Protein AF-A0A7S2Z4Q9-F1 (afdb_monomer_lite)

Sequence (111 aa):
SLFSDFCRCQNLNGSKEERTQRTATVTMASGFGITGQQGRCYPIWMDFYGCMMDTEQPSKCADLRDDYFECLHHRKEIGRLNRIGKELAKQEEAGVSPLADTTDQGKGTPS

pLDDT: mean 71.53, std 18.89, range [37.0, 92.75]

Organism: NCBI:txid464258

Foldseek 3Di:
DDDDDDDDDDDDDDDPPDPPPDPPDPPPVDQADPVRDGHPLNVLVVVLVVVVVVDPDNVVSVVSVVVSVCVVPVPVVVVVVVVVVVVCVVCVVVVHDPPPPDPPPDDDDDD

Radius of gyration: 26.44 Å; chains: 1; bounding box: 63×57×55 Å

Secondary structure (DSSP, 8-state):
--S--------------------------SSB-TTSPBPTTHHHHHHHHHHHHH-S-TTTTHHHHHHHHHHHH-HHHHHHHHHHHHHHHHHHHTT--TTSS-S-S------

InterPro domains:
  IPR019342 NADH:ubiquinone oxidoreductase, iron-sulphur subunit 5 [PTHR15224] (28-97)

Structure (mmCIF, N/CA/C/O backbone):
data_AF-A0A7S2Z4Q9-F1
#
_entry.id   AF-A0A7S2Z4Q9-F1
#
loop_
_atom_site.group_PDB
_atom_site.id
_atom_site.type_symbol
_atom_site.label_atom_id
_atom_site.label_alt_id
_atom_site.label_comp_id
_atom_site.label_asym_id
_atom_site.label_entity_id
_atom_site.label_seq_id
_atom_site.pdbx_PDB_ins_code
_atom_site.Cartn_x
_atom_site.Cartn_y
_atom_site.Cartn_z
_atom_site.occupancy
_atom_site.B_iso_or_equiv
_atom_site.auth_seq_id
_atom_site.auth_comp_id
_atom_site.auth_asym_id
_atom_site.auth_atom_id
_atom_site.pdbx_PDB_model_num
ATOM 1 N N . SER A 1 1 ? -40.065 37.807 30.968 1.00 45.44 1 SER A N 1
ATOM 2 C CA . SER A 1 1 ? -38.985 36.988 31.540 1.00 45.44 1 SER A CA 1
ATOM 3 C C . SER A 1 1 ? -38.082 36.530 30.405 1.00 45.44 1 SER A C 1
ATOM 5 O O . SER A 1 1 ? -38.508 35.709 29.607 1.00 45.44 1 SER A O 1
ATOM 7 N N . LEU A 1 2 ? -36.912 37.174 30.298 1.00 49.19 2 LEU A N 1
ATOM 8 C CA . LEU A 1 2 ? -35.706 36.778 29.548 1.00 49.19 2 LEU A CA 1
ATOM 9 C C . LEU A 1 2 ? -35.803 36.536 28.025 1.00 49.19 2 LEU A C 1
ATOM 11 O O . LEU A 1 2 ? -35.332 35.522 27.528 1.00 49.19 2 LEU A O 1
ATOM 15 N N . PHE A 1 3 ? -36.318 37.511 27.271 1.00 42.03 3 PHE A N 1
ATOM 16 C CA . PHE A 1 3 ? -36.023 37.646 25.834 1.00 42.03 3 PHE A CA 1
ATOM 17 C C . PHE A 1 3 ? -35.904 39.128 25.466 1.00 42.03 3 PHE A C 1
ATOM 19 O O . PHE A 1 3 ? -36.774 39.701 24.828 1.00 42.03 3 PHE A O 1
ATOM 26 N N . SER A 1 4 ? -34.869 39.771 25.993 1.00 46.38 4 SER A N 1
ATOM 27 C CA . SER A 1 4 ? -34.312 41.053 25.552 1.00 46.38 4 SER A CA 1
ATOM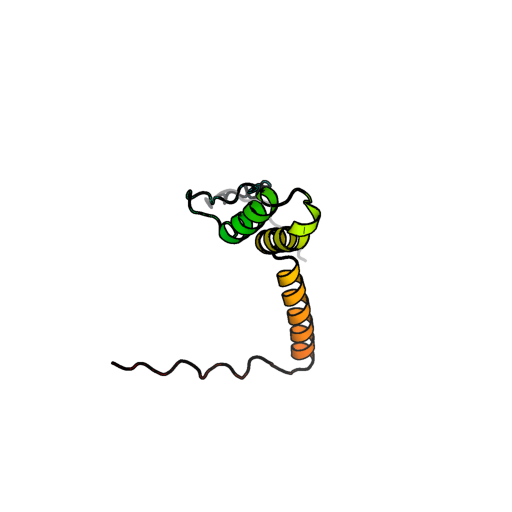 28 C C . SER A 1 4 ? -33.346 41.458 26.647 1.00 46.38 4 SER A C 1
ATOM 30 O O . SER A 1 4 ? -33.790 41.693 27.762 1.00 46.38 4 SER A O 1
ATOM 32 N N . ASP A 1 5 ? -32.048 41.430 26.373 1.00 47.12 5 ASP A N 1
ATOM 33 C CA . ASP A 1 5 ? -31.208 42.600 26.596 1.00 47.12 5 ASP A CA 1
ATOM 34 C C . ASP A 1 5 ? -29.781 42.331 26.127 1.00 47.12 5 ASP A C 1
ATOM 36 O O . ASP A 1 5 ? -29.180 41.287 26.367 1.00 47.12 5 ASP A O 1
ATOM 40 N N . PHE A 1 6 ? -29.258 43.363 25.477 1.00 45.25 6 PHE A N 1
ATOM 41 C CA . PHE A 1 6 ? -27.847 43.612 25.243 1.00 45.25 6 PHE A CA 1
ATOM 42 C C . PHE A 1 6 ? -27.168 42.924 24.060 1.00 45.25 6 PHE A C 1
ATOM 44 O O . PHE A 1 6 ? -26.142 42.252 24.143 1.00 45.25 6 PHE A O 1
ATOM 51 N N . CYS A 1 7 ? -27.662 43.301 22.885 1.00 39.88 7 CYS A N 1
ATOM 52 C CA . CYS A 1 7 ? -26.758 43.619 21.795 1.00 39.88 7 CYS A CA 1
ATOM 53 C C . CYS A 1 7 ? -25.889 44.834 22.192 1.00 39.88 7 CYS A C 1
ATOM 55 O O . CYS A 1 7 ? -26.432 45.885 22.530 1.00 39.88 7 CYS A O 1
ATOM 57 N N . ARG A 1 8 ? -24.564 44.672 22.032 1.00 50.62 8 ARG A N 1
ATOM 58 C CA . ARG A 1 8 ? -23.515 45.697 21.837 1.00 50.62 8 ARG A CA 1
ATOM 59 C C . ARG A 1 8 ? -22.708 46.139 23.071 1.00 50.62 8 ARG A C 1
ATOM 61 O O . ARG A 1 8 ? -23.135 46.982 23.842 1.00 50.62 8 ARG A O 1
ATOM 68 N N . CYS A 1 9 ? -21.436 45.732 23.092 1.00 40.62 9 CYS A N 1
ATOM 69 C CA . CYS A 1 9 ? -20.315 46.669 23.209 1.00 40.62 9 CYS A CA 1
ATOM 70 C C . CYS A 1 9 ? -19.055 46.093 22.547 1.00 40.62 9 CYS A C 1
ATOM 72 O O . CYS A 1 9 ? -18.796 44.895 22.568 1.00 40.62 9 CYS A O 1
ATOM 74 N N . GLN A 1 10 ? -18.345 46.983 21.867 1.00 49.91 10 GLN A N 1
ATOM 75 C CA . GLN A 1 10 ? -17.189 46.737 21.019 1.00 49.91 10 GLN A CA 1
ATOM 76 C C . GLN A 1 10 ? -15.906 46.432 21.808 1.00 49.91 10 GLN A C 1
ATOM 78 O O . GLN A 1 10 ? -15.748 46.888 22.932 1.00 49.91 10 GLN A O 1
ATOM 83 N N . ASN A 1 11 ? -14.972 45.786 21.097 1.00 48.59 11 ASN A N 1
ATOM 84 C CA . ASN A 1 11 ? -13.515 45.966 21.135 1.00 48.59 11 ASN A CA 1
ATOM 85 C C . ASN A 1 11 ? -12.816 45.989 22.499 1.00 48.59 11 ASN A C 1
ATOM 87 O O . ASN A 1 11 ? -12.684 47.059 23.074 1.00 48.59 11 ASN A O 1
ATOM 91 N N . LEU A 1 12 ? -12.160 44.876 22.859 1.00 49.00 12 LEU A N 1
ATOM 92 C CA . LEU A 1 12 ? -10.777 44.887 23.356 1.00 49.00 12 LEU A CA 1
ATOM 93 C C . LEU A 1 12 ? -10.058 43.595 22.917 1.00 49.00 12 LEU A C 1
ATOM 95 O O . LEU A 1 12 ? -10.423 42.501 23.324 1.00 49.00 12 LEU A O 1
ATOM 99 N N . ASN A 1 13 ? -9.070 43.773 22.035 1.00 53.50 13 ASN A N 1
ATOM 100 C CA . ASN A 1 13 ? -7.885 42.941 21.786 1.00 53.50 13 ASN A CA 1
ATOM 101 C C . ASN A 1 13 ? -7.958 41.441 22.141 1.00 53.50 13 ASN A C 1
ATOM 103 O O . ASN A 1 13 ? -7.707 41.045 23.274 1.00 53.50 13 ASN A O 1
ATOM 107 N N . GLY A 1 14 ? -8.155 40.601 21.124 1.00 41.50 14 GLY A N 1
ATOM 108 C CA . GLY A 1 14 ? -7.917 39.159 21.193 1.00 41.50 14 GLY A CA 1
ATOM 109 C C . GLY A 1 14 ? -7.546 38.645 19.808 1.00 41.50 14 GLY A C 1
ATOM 110 O O . GLY A 1 14 ? -8.300 38.841 18.858 1.00 41.50 14 GLY A O 1
ATOM 111 N N . SER A 1 15 ? -6.345 38.084 19.687 1.00 37.00 15 SER A N 1
ATOM 112 C CA . SER A 1 15 ? -5.712 37.575 18.467 1.00 37.00 15 SER A CA 1
ATOM 113 C C . SER A 1 15 ? -6.691 36.895 17.503 1.00 37.00 15 SER A C 1
ATOM 115 O O . SER A 1 15 ? -7.281 35.868 17.834 1.00 37.00 15 SER A O 1
ATOM 117 N N . LYS A 1 16 ? -6.829 37.438 16.286 1.00 38.12 16 LYS A N 1
ATOM 118 C CA . LYS A 1 16 ? -7.458 36.726 15.168 1.00 38.12 16 LYS A CA 1
ATOM 119 C C . LYS A 1 16 ? -6.577 35.534 14.809 1.00 38.12 16 LYS A C 1
ATOM 121 O O . LYS A 1 16 ? -5.601 35.675 14.081 1.00 38.12 16 LYS A O 1
ATOM 126 N N . GLU A 1 17 ? -6.933 34.386 15.361 1.00 43.59 17 GLU A N 1
ATOM 127 C CA . GLU A 1 17 ? -6.431 33.082 14.964 1.00 43.59 17 GLU A CA 1
ATOM 128 C C . GLU A 1 17 ? -6.867 32.823 13.518 1.00 43.59 17 GLU A C 1
ATOM 130 O O . GLU A 1 17 ? -8.052 32.806 13.167 1.00 43.59 17 GLU A O 1
ATOM 135 N N . GLU A 1 18 ? -5.866 32.752 12.654 1.00 44.12 18 GLU A N 1
ATOM 136 C CA . GLU A 1 18 ? -5.965 32.651 11.212 1.00 44.12 18 GLU A CA 1
ATOM 137 C C . GLU A 1 18 ? -6.549 31.289 10.815 1.00 44.12 18 GLU A C 1
ATOM 139 O O . GLU A 1 18 ? -5.848 30.295 10.643 1.00 44.12 18 GLU A O 1
ATOM 144 N N . ARG A 1 19 ? -7.875 31.229 10.652 1.00 51.97 19 ARG A N 1
ATOM 145 C CA . ARG A 1 19 ? -8.559 30.099 10.012 1.00 51.97 19 ARG A CA 1
ATOM 146 C C . ARG A 1 19 ? -8.327 30.155 8.497 1.00 51.97 19 ARG A C 1
ATOM 148 O O . ARG A 1 19 ? -9.250 30.397 7.724 1.00 51.97 19 ARG A O 1
ATOM 155 N N . THR A 1 20 ? -7.098 29.866 8.082 1.00 48.56 20 THR A N 1
ATOM 156 C 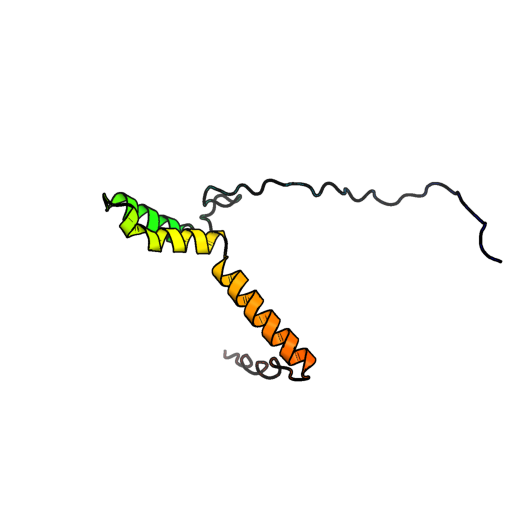CA . THR A 1 20 ? -6.751 29.510 6.701 1.00 48.56 20 THR A CA 1
ATOM 157 C C . THR A 1 20 ? -6.294 28.056 6.681 1.00 48.56 20 THR A C 1
ATOM 159 O O . THR A 1 20 ? -5.144 27.738 6.413 1.00 48.56 20 THR A O 1
ATOM 162 N N . GLN A 1 21 ? -7.212 27.136 6.986 1.00 51.47 21 GLN A N 1
ATOM 163 C CA . GLN A 1 21 ? -6.962 25.699 6.860 1.00 51.47 21 GLN A CA 1
ATOM 164 C C . GLN A 1 21 ? -7.868 25.112 5.780 1.00 51.47 21 GLN A C 1
ATOM 166 O O . GLN A 1 21 ? -8.843 24.407 6.026 1.00 51.47 21 GLN A O 1
ATOM 171 N N . ARG A 1 22 ? -7.537 25.479 4.542 1.00 58.69 22 ARG A N 1
ATOM 172 C CA . ARG A 1 22 ? -7.943 24.786 3.316 1.00 58.69 22 ARG A CA 1
ATOM 173 C C . ARG A 1 22 ? -6.749 24.732 2.365 1.00 58.69 22 ARG A C 1
ATOM 175 O O . ARG A 1 22 ? -6.790 25.275 1.270 1.00 58.69 22 ARG A O 1
ATOM 182 N N . THR A 1 23 ? -5.677 24.066 2.778 1.00 51.53 23 THR A N 1
ATOM 183 C CA . THR A 1 23 ? -4.648 23.568 1.857 1.00 51.53 23 THR A CA 1
ATOM 184 C C . THR A 1 23 ? -5.045 22.168 1.401 1.00 51.53 23 THR A C 1
ATOM 186 O O . THR A 1 23 ? -4.485 21.151 1.799 1.00 51.53 23 THR A O 1
ATOM 189 N N . ALA A 1 24 ? -6.075 22.115 0.561 1.00 58.56 24 ALA A N 1
ATOM 190 C CA . ALA A 1 24 ? -6.369 20.934 -0.232 1.00 58.56 24 ALA A CA 1
ATOM 191 C C . ALA A 1 24 ? -5.414 20.898 -1.432 1.00 58.56 24 ALA A C 1
ATOM 193 O O . ALA A 1 24 ? -5.788 21.352 -2.501 1.00 58.56 24 ALA A O 1
ATOM 194 N N . THR A 1 25 ? -4.202 20.376 -1.233 1.00 57.25 25 THR A N 1
ATOM 195 C CA . THR A 1 25 ? -3.371 19.707 -2.255 1.00 57.25 25 THR A CA 1
ATOM 196 C C . THR A 1 25 ? -2.240 18.961 -1.542 1.00 57.25 25 THR A C 1
ATOM 198 O O . THR A 1 25 ? -1.123 19.463 -1.437 1.00 57.25 25 THR A O 1
ATOM 201 N N . VAL A 1 26 ? -2.498 17.749 -1.044 1.00 59.31 26 VAL A N 1
ATOM 202 C CA . VAL A 1 26 ? -1.402 16.797 -0.793 1.00 59.31 26 VAL A CA 1
ATOM 203 C C . VAL A 1 26 ? -1.242 15.953 -2.053 1.00 59.31 26 VAL A C 1
ATOM 205 O O . VAL A 1 26 ? -1.661 14.802 -2.112 1.00 59.31 26 VAL A O 1
ATOM 208 N N . THR A 1 27 ? -0.667 16.541 -3.099 1.00 59.34 27 THR A N 1
ATOM 209 C CA . THR A 1 27 ? 0.010 15.754 -4.134 1.00 59.34 27 THR A CA 1
ATOM 210 C C . THR A 1 27 ? 1.425 15.499 -3.649 1.00 59.34 27 THR A C 1
ATOM 212 O O . THR A 1 27 ? 2.293 16.348 -3.808 1.00 59.34 27 THR A O 1
ATOM 215 N N . MET A 1 28 ? 1.666 14.324 -3.075 1.00 51.78 28 MET A N 1
ATOM 216 C CA . MET A 1 28 ? 3.014 13.762 -2.989 1.00 51.78 28 MET A CA 1
ATOM 217 C C . MET A 1 28 ? 3.030 12.495 -3.839 1.00 51.78 28 MET A C 1
ATOM 219 O O . MET A 1 28 ? 2.951 11.382 -3.332 1.00 51.78 28 MET A O 1
ATOM 223 N N . ALA A 1 29 ? 3.037 12.694 -5.158 1.00 52.34 29 ALA A N 1
ATOM 224 C CA . ALA A 1 29 ? 3.055 11.620 -6.153 1.00 52.34 29 ALA A CA 1
ATOM 225 C C . ALA A 1 29 ? 4.481 11.148 -6.507 1.00 52.34 29 ALA A C 1
ATOM 227 O O . ALA A 1 29 ? 4.647 10.205 -7.270 1.00 52.34 29 ALA A O 1
ATOM 228 N N . SER A 1 30 ? 5.516 11.780 -5.951 1.00 55.00 30 SER A N 1
ATOM 229 C CA . SER A 1 30 ? 6.920 11.400 -6.124 1.00 55.00 30 SER A CA 1
ATOM 230 C C . SER A 1 30 ? 7.478 10.997 -4.764 1.00 55.00 30 SER A C 1
ATOM 232 O O . SER A 1 30 ? 7.474 11.821 -3.855 1.00 55.00 30 SER A O 1
ATOM 234 N N . GLY A 1 31 ? 7.932 9.753 -4.604 1.00 59.59 31 GLY A N 1
ATOM 235 C CA . GLY A 1 31 ? 8.376 9.127 -3.347 1.00 59.59 31 GLY A CA 1
ATOM 236 C C . GLY A 1 31 ? 9.602 9.734 -2.638 1.00 59.59 31 GLY A C 1
ATOM 237 O O . GLY A 1 31 ? 10.340 8.999 -1.988 1.00 59.59 31 GLY A O 1
ATOM 238 N N . PHE A 1 32 ? 9.813 11.047 -2.724 1.00 60.16 32 PHE A N 1
ATOM 239 C CA . PHE A 1 32 ? 10.787 11.827 -1.964 1.00 60.16 32 PHE A CA 1
ATOM 240 C C . PHE A 1 32 ? 10.037 12.779 -1.028 1.00 60.16 32 PHE A C 1
ATOM 242 O O . PHE A 1 32 ? 9.128 13.498 -1.450 1.00 60.16 32 PHE A O 1
ATOM 249 N N . GLY A 1 33 ? 10.379 12.756 0.261 1.00 62.66 33 GLY A N 1
ATOM 250 C CA . GLY A 1 33 ? 9.796 13.682 1.232 1.00 62.66 33 GLY A CA 1
ATOM 251 C C . GLY A 1 33 ? 10.265 15.120 0.994 1.00 62.66 33 GLY A C 1
ATOM 252 O O . GLY A 1 33 ? 11.282 15.353 0.348 1.00 62.66 33 GLY A O 1
ATOM 253 N N . ILE A 1 34 ? 9.567 16.095 1.585 1.00 63.78 34 ILE A N 1
ATOM 254 C CA . ILE A 1 34 ? 9.929 17.528 1.537 1.00 63.78 34 ILE A CA 1
ATOM 255 C C . ILE A 1 34 ? 11.359 17.826 2.028 1.00 63.78 34 ILE A C 1
ATOM 257 O O . ILE A 1 34 ? 11.923 18.866 1.715 1.00 63.78 34 ILE A O 1
ATOM 261 N N . THR A 1 35 ? 11.950 16.910 2.796 1.00 69.38 35 THR A N 1
ATOM 262 C CA . THR A 1 35 ? 13.316 16.978 3.325 1.00 69.38 35 THR A CA 1
ATOM 263 C C . THR A 1 35 ? 14.369 16.399 2.374 1.00 69.38 35 THR A C 1
ATOM 265 O O . THR A 1 35 ? 15.531 16.301 2.756 1.00 69.38 35 THR A O 1
ATOM 268 N N . GLY A 1 36 ? 13.988 15.966 1.165 1.00 64.50 36 GLY A N 1
ATOM 269 C CA . GLY A 1 36 ? 14.888 15.308 0.208 1.00 64.50 36 GLY A CA 1
ATOM 270 C C . GLY A 1 36 ? 15.276 13.877 0.596 1.00 64.50 36 GLY A C 1
ATOM 271 O O . GLY A 1 36 ? 15.992 13.210 -0.144 1.00 64.50 36 GLY A O 1
ATOM 272 N N . GLN A 1 37 ? 14.782 13.387 1.734 1.00 69.88 37 GLN A N 1
ATOM 273 C CA . GLN A 1 37 ? 15.007 12.020 2.175 1.00 69.88 37 GLN A CA 1
ATOM 274 C C . GLN A 1 37 ? 14.129 11.047 1.388 1.00 69.88 37 GLN A C 1
ATOM 276 O O . GLN A 1 37 ? 12.992 11.371 1.016 1.00 69.88 37 GLN A O 1
ATOM 281 N N . GLN A 1 38 ? 14.661 9.842 1.163 1.00 75.25 38 GLN A N 1
ATOM 282 C CA . GLN A 1 38 ? 13.909 8.739 0.566 1.00 75.25 38 GLN A CA 1
ATOM 283 C C . GLN A 1 38 ? 12.597 8.547 1.335 1.00 75.25 38 GLN A C 1
ATOM 285 O O . GLN A 1 38 ? 12.582 8.475 2.567 1.00 75.25 38 GLN A O 1
ATOM 290 N N . GLY A 1 39 ? 11.478 8.525 0.610 1.00 79.50 39 GLY A N 1
ATOM 291 C CA . GLY A 1 39 ? 10.168 8.303 1.205 1.00 79.50 39 GLY A CA 1
ATOM 292 C C . GLY A 1 39 ? 10.077 6.917 1.842 1.00 79.50 39 GLY A C 1
ATOM 293 O O . GLY A 1 39 ? 10.777 5.988 1.446 1.00 79.50 39 GLY A O 1
ATOM 294 N N . ARG A 1 40 ? 9.161 6.752 2.803 1.00 84.62 40 ARG A N 1
ATOM 295 C CA . ARG A 1 40 ? 8.949 5.480 3.525 1.00 84.62 40 ARG A CA 1
ATOM 296 C C . ARG A 1 40 ? 8.729 4.271 2.600 1.00 84.62 40 ARG A C 1
ATOM 298 O O . ARG A 1 40 ? 9.137 3.173 2.943 1.00 84.62 40 ARG A O 1
ATOM 305 N N . CYS A 1 41 ? 8.130 4.491 1.428 1.00 89.81 41 CYS A N 1
ATOM 306 C CA . CYS A 1 41 ? 7.818 3.451 0.442 1.00 89.81 41 CYS A CA 1
ATOM 307 C C . CYS A 1 41 ? 8.847 3.339 -0.699 1.00 89.81 41 CYS A C 1
ATOM 309 O O . CYS A 1 41 ? 8.593 2.641 -1.677 1.00 89.81 41 CYS A O 1
ATOM 311 N N . TYR A 1 42 ? 9.982 4.043 -0.621 1.00 88.12 42 TYR A N 1
ATOM 312 C CA . TYR A 1 42 ? 11.001 4.042 -1.677 1.00 88.12 42 TYR A CA 1
ATOM 313 C C . TYR A 1 42 ? 11.630 2.658 -1.946 1.00 88.12 42 TYR A C 1
ATOM 315 O O . TYR A 1 42 ? 11.781 2.323 -3.119 1.00 88.12 42 TYR A O 1
ATOM 323 N N . PRO A 1 43 ? 11.931 1.813 -0.936 1.00 89.69 43 PRO A N 1
ATOM 324 C CA . PRO A 1 43 ? 12.445 0.462 -1.185 1.00 89.69 43 PRO A CA 1
ATOM 325 C C . PRO A 1 43 ? 11.457 -0.411 -1.974 1.00 89.69 43 PRO A C 1
ATOM 327 O O . PRO A 1 43 ? 11.825 -1.013 -2.971 1.00 89.69 43 PRO A O 1
ATOM 330 N N . ILE A 1 44 ? 10.174 -0.371 -1.601 1.00 90.56 44 ILE A N 1
ATOM 331 C CA . ILE A 1 44 ? 9.101 -1.129 -2.270 1.00 90.56 44 ILE A CA 1
ATOM 332 C C . ILE A 1 44 ? 8.915 -0.649 -3.717 1.00 90.56 44 ILE A C 1
ATOM 334 O O . ILE A 1 44 ? 8.682 -1.437 -4.631 1.00 90.56 44 ILE A O 1
ATOM 338 N N . TRP A 1 45 ? 9.041 0.663 -3.942 1.00 89.38 45 TRP A N 1
ATOM 339 C CA . TRP A 1 45 ? 9.017 1.225 -5.289 1.00 89.38 45 TRP A CA 1
ATOM 340 C C . TRP A 1 45 ? 10.177 0.718 -6.152 1.00 89.38 45 TRP A C 1
ATOM 342 O O . TRP A 1 45 ? 9.964 0.436 -7.330 1.00 89.38 45 TRP A O 1
ATOM 352 N N . MET A 1 46 ? 11.376 0.572 -5.578 1.00 91.44 46 MET A N 1
ATOM 353 C CA . MET A 1 46 ? 12.528 0.032 -6.301 1.00 91.44 46 MET A CA 1
ATOM 354 C C . MET A 1 46 ? 12.334 -1.423 -6.707 1.00 91.44 46 MET A C 1
ATOM 356 O O . MET A 1 46 ? 12.675 -1.770 -7.835 1.00 91.44 46 MET A O 1
ATOM 360 N N . ASP A 1 47 ? 11.717 -2.238 -5.855 1.00 90.94 47 ASP A N 1
ATOM 361 C CA . ASP A 1 47 ? 11.407 -3.633 -6.184 1.00 90.94 47 ASP A CA 1
ATOM 362 C C . ASP A 1 47 ? 10.393 -3.724 -7.338 1.00 90.94 47 ASP A C 1
ATOM 364 O O . ASP A 1 47 ? 10.592 -4.465 -8.305 1.00 90.94 47 ASP A O 1
ATOM 368 N N . PHE A 1 48 ? 9.331 -2.909 -7.293 1.00 92.12 48 PHE A N 1
ATOM 369 C CA . PHE A 1 48 ? 8.364 -2.804 -8.391 1.00 92.12 48 PHE A CA 1
ATOM 370 C C . PHE A 1 48 ? 9.018 -2.322 -9.693 1.00 92.12 48 PHE A C 1
ATOM 372 O O . PHE A 1 48 ? 8.769 -2.889 -10.761 1.00 92.12 48 PHE A O 1
ATOM 379 N N . TYR A 1 49 ? 9.854 -1.285 -9.612 1.00 89.00 49 TYR A N 1
ATOM 380 C CA . TYR A 1 49 ? 10.543 -0.729 -10.770 1.00 89.00 49 TYR A CA 1
ATOM 381 C C . TYR A 1 49 ? 11.526 -1.738 -11.374 1.00 89.00 49 TYR A C 1
ATOM 383 O O . TYR A 1 49 ? 11.520 -1.919 -12.587 1.00 89.00 49 TYR A O 1
ATOM 391 N N . GLY A 1 50 ? 12.298 -2.450 -10.548 1.00 91.56 50 GLY A N 1
ATOM 392 C CA . GLY A 1 50 ? 13.190 -3.524 -10.992 1.00 91.56 50 GLY A CA 1
ATOM 393 C C . GLY A 1 50 ? 12.437 -4.605 -11.767 1.00 91.56 50 GLY A C 1
ATOM 394 O O . GLY A 1 50 ? 12.778 -4.893 -12.910 1.00 91.56 50 GLY A O 1
ATOM 395 N N . CYS A 1 51 ? 11.324 -5.098 -11.217 1.00 91.44 51 CYS A N 1
ATOM 396 C CA . CYS A 1 51 ? 10.484 -6.084 -11.903 1.00 91.44 51 CYS A CA 1
ATOM 397 C C . CYS A 1 51 ? 9.963 -5.583 -13.263 1.00 91.44 51 CYS A C 1
ATOM 399 O O . CYS A 1 51 ? 9.950 -6.329 -14.246 1.00 91.44 51 CYS A O 1
ATOM 401 N N . MET A 1 52 ? 9.540 -4.318 -13.339 1.00 88.69 52 MET A N 1
ATOM 402 C CA . MET A 1 52 ? 9.057 -3.706 -14.583 1.00 88.69 52 MET A CA 1
ATOM 403 C C . MET A 1 52 ? 10.158 -3.529 -15.634 1.00 88.69 52 MET A C 1
ATOM 405 O O . MET A 1 52 ? 9.850 -3.527 -16.821 1.00 88.69 52 MET A O 1
ATOM 409 N N . MET A 1 53 ? 11.416 -3.352 -15.221 1.00 89.06 53 MET A N 1
ATOM 410 C CA . MET A 1 53 ? 12.548 -3.256 -16.148 1.00 89.06 53 MET A CA 1
ATOM 411 C C . MET A 1 53 ? 12.983 -4.632 -16.664 1.00 89.06 53 MET A C 1
ATOM 413 O O . MET A 1 53 ? 13.388 -4.748 -17.819 1.00 89.06 53 MET A O 1
ATOM 417 N N . ASP A 1 54 ? 12.862 -5.670 -15.836 1.00 88.75 54 ASP A N 1
ATOM 418 C CA . ASP A 1 54 ? 13.296 -7.030 -16.172 1.00 88.75 54 ASP A CA 1
ATOM 419 C C . ASP A 1 54 ? 12.258 -7.822 -16.988 1.00 88.75 54 ASP A C 1
ATOM 421 O O . ASP A 1 54 ? 12.578 -8.867 -17.561 1.00 88.75 54 ASP A O 1
ATOM 425 N N . THR A 1 55 ? 11.000 -7.368 -17.042 1.00 86.06 55 THR A N 1
ATOM 426 C CA . THR A 1 55 ? 9.899 -8.123 -17.656 1.00 86.06 55 THR A CA 1
ATOM 427 C C . THR A 1 55 ? 9.179 -7.352 -18.762 1.00 86.06 55 THR A C 1
ATOM 429 O O . THR A 1 55 ? 8.785 -6.205 -18.607 1.00 86.06 55 THR A O 1
ATOM 432 N N . GLU A 1 56 ? 8.907 -8.024 -19.885 1.00 79.94 56 GLU A N 1
ATOM 433 C CA . GLU A 1 56 ? 8.105 -7.460 -20.989 1.00 79.94 56 GLU A CA 1
ATOM 434 C C . GLU A 1 56 ? 6.593 -7.456 -20.690 1.00 79.94 56 GLU A C 1
ATOM 436 O O . GLU A 1 56 ? 5.803 -6.811 -21.379 1.00 79.94 56 GLU A O 1
ATOM 441 N N . GLN A 1 57 ? 6.168 -8.211 -19.670 1.00 84.25 57 GLN A N 1
ATOM 442 C CA . GLN A 1 57 ? 4.767 -8.393 -19.294 1.00 84.25 57 GLN A CA 1
ATOM 443 C C . GLN A 1 57 ? 4.480 -7.697 -17.958 1.00 84.25 57 GLN A C 1
ATOM 445 O O . GLN A 1 57 ? 4.697 -8.296 -16.901 1.00 84.25 57 GLN A O 1
ATOM 450 N N . PRO A 1 58 ? 3.903 -6.483 -17.973 1.00 78.69 58 PRO A N 1
ATOM 451 C CA . PRO A 1 58 ? 3.650 -5.704 -16.757 1.00 78.69 58 PRO A CA 1
ATOM 452 C C . PRO A 1 58 ? 2.617 -6.347 -15.819 1.00 78.69 58 PRO A C 1
ATOM 454 O O . PRO A 1 58 ? 2.497 -5.961 -14.657 1.00 78.69 58 PRO A O 1
ATOM 457 N N . SER A 1 59 ? 1.871 -7.350 -16.292 1.00 84.19 59 SER A N 1
ATOM 458 C CA . SER A 1 59 ? 0.957 -8.138 -15.462 1.00 84.19 59 SER A CA 1
ATOM 459 C C . SER A 1 59 ? 1.680 -8.980 -14.409 1.00 84.19 59 SER A C 1
ATOM 461 O O . SER A 1 59 ? 1.105 -9.224 -13.353 1.00 84.19 59 SER A O 1
ATOM 463 N N . LYS A 1 60 ? 2.931 -9.397 -14.651 1.00 86.69 60 LYS A N 1
ATOM 464 C CA . LYS A 1 60 ? 3.702 -10.223 -13.705 1.00 86.69 60 LYS A CA 1
ATOM 465 C C . LYS A 1 60 ? 4.165 -9.445 -12.474 1.00 86.69 60 LYS A C 1
ATOM 467 O O . LYS A 1 60 ? 4.333 -10.033 -11.416 1.00 86.69 60 LYS A O 1
ATOM 472 N N . CYS A 1 61 ? 4.304 -8.127 -12.594 1.00 91.56 61 CYS A N 1
ATOM 473 C CA . CYS A 1 61 ? 4.679 -7.237 -11.493 1.00 91.56 61 CYS A CA 1
ATOM 474 C C . CYS A 1 61 ? 3.458 -6.650 -10.767 1.00 91.56 61 CYS A C 1
ATOM 476 O O . CYS A 1 61 ? 3.578 -5.655 -10.050 1.00 91.56 61 CYS A O 1
ATOM 478 N N . ALA A 1 62 ? 2.265 -7.220 -10.980 1.00 90.56 62 ALA A N 1
ATOM 479 C CA . ALA A 1 62 ? 1.031 -6.713 -10.396 1.00 90.56 62 ALA A CA 1
ATOM 480 C C . ALA A 1 62 ? 1.020 -6.778 -8.867 1.00 90.56 62 ALA A C 1
ATOM 482 O O . ALA A 1 62 ? 0.548 -5.835 -8.238 1.00 90.56 62 ALA A O 1
ATOM 483 N N . ASP A 1 63 ? 1.592 -7.831 -8.291 1.00 91.12 63 ASP A N 1
ATOM 484 C CA . ASP A 1 63 ? 1.651 -8.006 -6.839 1.00 91.12 63 ASP A CA 1
ATOM 485 C C . ASP A 1 63 ? 2.530 -6.921 -6.193 1.00 91.12 63 ASP A C 1
ATOM 487 O O . ASP A 1 63 ? 2.085 -6.207 -5.297 1.00 91.12 63 ASP A O 1
ATOM 491 N N . LEU A 1 64 ? 3.726 -6.684 -6.747 1.00 91.94 64 LEU A N 1
ATOM 492 C CA . LEU A 1 64 ? 4.645 -5.625 -6.297 1.00 91.94 64 LEU A CA 1
ATOM 493 C C . LEU A 1 64 ? 4.045 -4.222 -6.438 1.00 91.94 64 LEU A C 1
ATOM 495 O O . LEU A 1 64 ? 4.240 -3.348 -5.592 1.00 91.94 64 LEU A O 1
ATOM 499 N N . ARG A 1 65 ? 3.287 -3.998 -7.515 1.00 90.12 65 ARG A N 1
ATOM 500 C CA . ARG A 1 65 ? 2.542 -2.753 -7.712 1.00 90.12 65 ARG A CA 1
ATOM 501 C C . ARG A 1 65 ? 1.499 -2.567 -6.610 1.00 90.12 65 ARG A C 1
ATOM 503 O O . ARG A 1 65 ? 1.342 -1.461 -6.091 1.00 90.12 65 ARG A O 1
ATOM 510 N N . ASP A 1 66 ? 0.770 -3.624 -6.274 1.00 91.44 66 ASP A N 1
ATOM 511 C CA . ASP A 1 66 ? -0.275 -3.575 -5.257 1.00 91.44 66 ASP A CA 1
ATOM 512 C C . ASP A 1 66 ? 0.314 -3.341 -3.859 1.00 91.44 66 ASP A C 1
ATOM 514 O O . ASP A 1 66 ? -0.287 -2.595 -3.082 1.00 91.44 66 ASP A O 1
ATOM 518 N N . ASP A 1 67 ? 1.502 -3.875 -3.569 1.00 92.00 67 ASP A N 1
ATOM 519 C CA . ASP A 1 67 ? 2.253 -3.605 -2.336 1.00 92.00 67 ASP A CA 1
ATOM 520 C C . ASP A 1 67 ? 2.751 -2.154 -2.259 1.00 92.00 67 ASP A C 1
ATOM 522 O O . ASP A 1 67 ? 2.627 -1.500 -1.219 1.00 92.00 67 ASP A O 1
ATOM 526 N N . TYR A 1 68 ? 3.221 -1.587 -3.373 1.00 90.81 68 TYR A N 1
ATOM 527 C CA . TYR A 1 68 ? 3.572 -0.166 -3.437 1.00 90.81 68 TYR A CA 1
ATOM 528 C C . TYR A 1 68 ? 2.362 0.744 -3.154 1.00 90.81 68 TYR A C 1
ATOM 530 O O . TYR A 1 68 ? 2.453 1.687 -2.359 1.00 90.81 68 TYR A O 1
ATOM 538 N N . PHE A 1 69 ? 1.199 0.444 -3.745 1.00 90.56 69 PHE A N 1
ATOM 539 C CA . PHE A 1 69 ? -0.036 1.189 -3.473 1.00 90.56 69 PHE A CA 1
ATOM 540 C C . PHE A 1 69 ? -0.583 0.959 -2.062 1.00 90.56 69 PHE A C 1
ATOM 542 O O . PHE A 1 69 ? -1.227 1.853 -1.503 1.00 90.56 69 PHE A O 1
ATOM 549 N N . GLU A 1 70 ? -0.357 -0.221 -1.487 1.00 91.81 70 GLU A N 1
ATOM 550 C CA . GLU A 1 70 ? -0.674 -0.504 -0.091 1.00 91.81 70 GLU A CA 1
ATOM 551 C C . GLU A 1 70 ? 0.147 0.407 0.823 1.00 91.81 70 GLU A C 1
ATOM 553 O O . GLU A 1 70 ? -0.455 1.154 1.586 1.00 91.81 70 GLU A O 1
ATOM 558 N N . CYS A 1 71 ? 1.467 0.484 0.643 1.00 90.06 71 CYS A N 1
ATOM 559 C CA . CYS A 1 71 ? 2.320 1.369 1.440 1.00 90.06 71 CYS A CA 1
ATOM 560 C C . CYS A 1 71 ? 1.951 2.857 1.288 1.00 90.06 71 CYS A C 1
ATOM 562 O O . CYS A 1 71 ? 2.051 3.635 2.235 1.00 90.06 71 CYS A O 1
ATOM 564 N N . LEU A 1 72 ? 1.498 3.294 0.110 1.00 88.19 72 LEU A N 1
ATOM 565 C CA . LEU A 1 72 ? 1.093 4.691 -0.086 1.00 88.19 72 LEU A CA 1
ATOM 566 C C . LEU A 1 72 ? -0.244 5.027 0.579 1.00 88.19 72 LEU A C 1
ATOM 568 O O . LEU A 1 72 ? -0.399 6.101 1.163 1.00 88.19 72 LEU A O 1
ATOM 572 N N . HIS A 1 73 ? -1.226 4.134 0.470 1.00 87.44 73 HIS A N 1
ATOM 573 C CA . HIS A 1 73 ? -2.612 4.445 0.827 1.00 87.44 73 HIS A CA 1
ATOM 574 C C . HIS A 1 73 ? -3.112 3.730 2.082 1.00 87.44 73 HIS A C 1
ATOM 576 O O . HIS A 1 73 ? -4.203 4.046 2.553 1.00 87.44 73 HIS A O 1
ATOM 582 N N . HIS A 1 74 ? -2.359 2.759 2.598 1.00 85.69 74 HIS A N 1
ATOM 583 C CA . HIS A 1 74 ? -2.661 1.940 3.774 1.00 85.69 74 HIS A CA 1
ATOM 584 C C . HIS A 1 74 ? -4.105 1.408 3.791 1.00 85.69 74 HIS A C 1
ATOM 586 O O . HIS A 1 74 ? -4.729 1.270 4.843 1.00 85.69 74 HIS A O 1
ATOM 592 N N . ARG A 1 75 ? -4.694 1.132 2.615 1.00 83.19 75 ARG A N 1
ATOM 593 C CA . ARG A 1 75 ? -6.126 0.783 2.504 1.00 83.19 75 ARG A CA 1
ATOM 594 C C . ARG A 1 75 ? -6.451 -0.501 3.262 1.00 83.19 75 ARG A C 1
ATOM 596 O O . ARG A 1 75 ? -7.499 -0.587 3.906 1.00 83.19 75 ARG A O 1
ATOM 603 N N . LYS A 1 76 ? -5.562 -1.496 3.173 1.00 84.56 76 LYS A N 1
ATOM 604 C CA . LYS A 1 76 ? -5.728 -2.789 3.848 1.00 84.56 76 LYS A CA 1
ATOM 605 C C . LYS A 1 76 ? -5.608 -2.604 5.361 1.00 84.56 76 LYS A C 1
ATOM 607 O O . LYS A 1 76 ? -6.462 -3.111 6.093 1.00 84.56 76 LYS A O 1
ATOM 612 N N . GLU A 1 77 ? -4.630 -1.817 5.805 1.00 87.38 77 GLU A N 1
ATOM 613 C CA . GLU A 1 77 ? -4.407 -1.546 7.225 1.00 87.38 77 GLU A CA 1
ATOM 614 C C . GLU A 1 77 ? -5.552 -0.752 7.864 1.00 87.38 77 GLU A C 1
ATOM 616 O O . GLU A 1 77 ? -6.107 -1.174 8.877 1.00 87.38 77 GLU A O 1
ATOM 621 N N . ILE A 1 78 ? -6.013 0.325 7.226 1.00 88.44 78 ILE A N 1
ATOM 622 C CA . ILE A 1 78 ? -7.176 1.096 7.696 1.00 88.44 78 ILE A CA 1
ATOM 623 C C . ILE A 1 78 ? -8.414 0.193 7.781 1.00 88.44 78 ILE A C 1
ATOM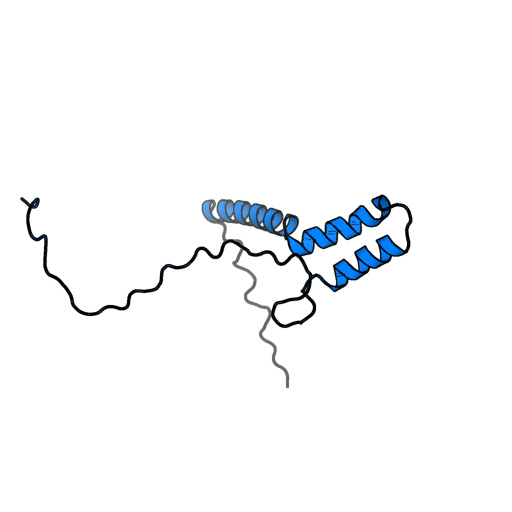 625 O O . ILE A 1 78 ? -9.157 0.225 8.762 1.00 88.44 78 ILE A O 1
ATOM 629 N N . GLY A 1 79 ? -8.626 -0.665 6.779 1.00 88.50 79 GLY A N 1
ATOM 630 C CA . GLY A 1 79 ? -9.713 -1.641 6.795 1.00 88.50 79 GLY A CA 1
ATOM 631 C C . GLY A 1 79 ? -9.618 -2.619 7.970 1.00 88.50 79 GLY A C 1
ATOM 632 O O . GLY A 1 79 ? -10.640 -2.947 8.577 1.00 88.50 79 GLY A O 1
ATOM 633 N N . ARG A 1 80 ? -8.410 -3.075 8.311 1.00 90.44 80 ARG A N 1
ATOM 634 C CA . ARG A 1 80 ? -8.157 -3.959 9.456 1.00 90.44 80 ARG A CA 1
ATOM 635 C C . ARG A 1 80 ? -8.432 -3.252 10.781 1.00 90.44 80 ARG A C 1
ATOM 637 O O . ARG A 1 80 ? -9.183 -3.789 11.592 1.00 90.44 80 ARG A O 1
ATOM 644 N N . LEU A 1 81 ? -7.900 -2.046 10.964 1.00 91.75 81 LEU A N 1
ATOM 645 C CA . LEU A 1 81 ? -8.110 -1.239 12.168 1.00 91.75 81 LEU A CA 1
ATOM 646 C C . LEU A 1 81 ? -9.589 -0.910 12.379 1.00 91.75 81 LEU A C 1
ATOM 648 O O . LEU A 1 81 ? -10.087 -1.043 13.491 1.00 91.75 81 LEU A O 1
ATOM 652 N N . ASN A 1 82 ? -10.326 -0.595 11.313 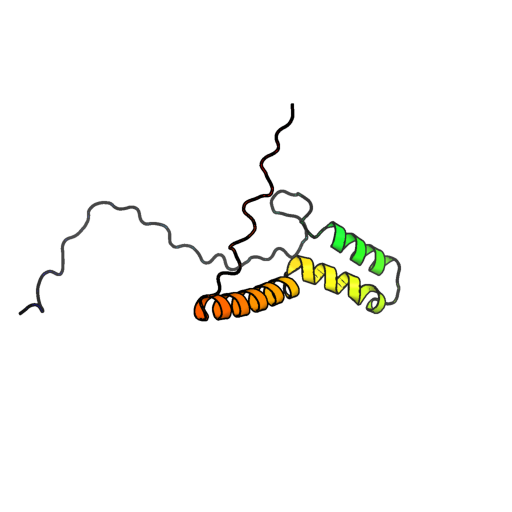1.00 92.25 82 ASN A N 1
ATOM 653 C CA . ASN A 1 82 ? -11.769 -0.366 11.393 1.00 92.25 82 ASN A CA 1
ATOM 654 C C . ASN A 1 82 ? -12.543 -1.613 11.840 1.00 92.25 82 ASN A C 1
ATOM 656 O O . ASN A 1 82 ? -13.527 -1.494 12.568 1.00 92.25 82 ASN A O 1
ATOM 660 N N . ARG A 1 83 ? -12.133 -2.815 11.408 1.00 92.75 83 ARG A N 1
ATOM 661 C CA . ARG A 1 83 ? -12.749 -4.067 11.880 1.00 92.75 83 ARG A CA 1
ATOM 662 C C . ARG A 1 83 ? -12.447 -4.303 13.354 1.00 92.75 83 ARG A C 1
ATOM 664 O O . ARG A 1 83 ? -13.365 -4.597 14.105 1.00 92.75 83 ARG A O 1
ATOM 671 N N . ILE A 1 84 ? -11.194 -4.124 13.765 1.00 92.56 84 ILE A N 1
ATOM 672 C CA . ILE A 1 84 ? -10.784 -4.291 15.164 1.00 92.56 84 ILE A CA 1
ATOM 673 C C . ILE A 1 84 ? -11.515 -3.289 16.055 1.00 92.56 84 ILE A C 1
ATOM 675 O O . ILE A 1 84 ? -12.132 -3.694 17.029 1.00 92.56 84 ILE A O 1
ATOM 679 N N . GLY A 1 85 ? -11.533 -2.008 15.684 1.00 90.25 85 GLY A N 1
ATOM 680 C CA . GLY A 1 85 ? -12.228 -0.965 16.438 1.00 90.25 85 GLY A CA 1
ATOM 681 C C . GLY A 1 85 ? -13.725 -1.240 16.600 1.00 90.25 85 GLY A C 1
ATOM 682 O O . GLY A 1 85 ? -14.273 -0.997 17.667 1.00 90.25 85 GLY A O 1
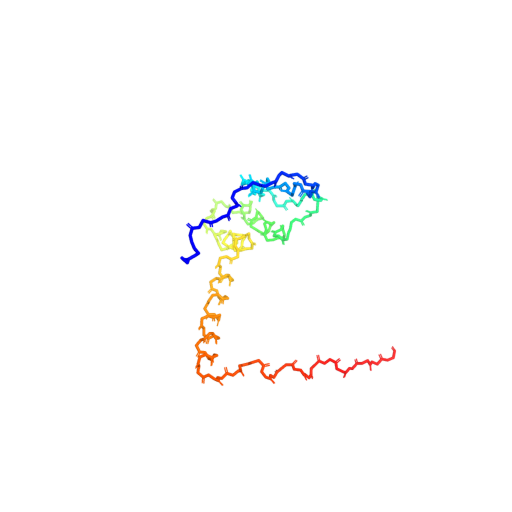ATOM 683 N N . LYS A 1 86 ? -14.382 -1.818 15.585 1.00 92.56 86 LYS A N 1
ATOM 684 C CA . LYS A 1 86 ? -15.787 -2.248 15.694 1.00 92.56 86 LYS A CA 1
ATOM 685 C C . LYS A 1 86 ? -15.983 -3.373 16.703 1.00 92.56 86 LYS A C 1
ATOM 687 O O . LYS A 1 86 ? -16.965 -3.353 17.435 1.00 92.56 86 LYS A O 1
ATOM 692 N N . GLU A 1 87 ? -15.093 -4.358 16.724 1.00 90.94 87 GLU A N 1
ATOM 693 C CA . GLU A 1 87 ? -15.191 -5.451 17.694 1.00 90.94 87 GLU A CA 1
ATOM 694 C C . GLU A 1 87 ? -14.844 -4.985 19.110 1.00 90.94 87 GLU A C 1
ATOM 696 O O . GLU A 1 87 ? -15.513 -5.391 20.055 1.00 90.94 87 GLU A O 1
ATOM 701 N N . LEU A 1 88 ? -13.8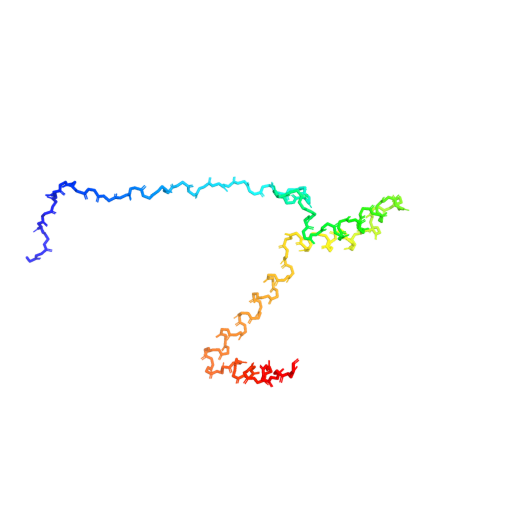71 -4.083 19.258 1.00 89.81 88 LEU A N 1
ATOM 702 C CA . LEU A 1 88 ? -13.556 -3.454 20.541 1.00 89.81 88 LEU A CA 1
ATOM 703 C C . LEU A 1 88 ? -14.751 -2.661 21.080 1.00 89.81 88 LEU A C 1
ATOM 705 O O . LEU A 1 88 ? -15.140 -2.876 22.220 1.00 89.81 88 LEU A O 1
ATOM 709 N N . ALA A 1 89 ? -15.403 -1.845 20.247 1.00 89.06 89 ALA A N 1
ATOM 710 C CA . ALA A 1 89 ? -16.598 -1.102 20.652 1.00 89.06 89 ALA A CA 1
ATOM 711 C C . ALA A 1 89 ? -17.726 -2.031 21.145 1.00 89.06 89 ALA A C 1
ATOM 713 O O . ALA A 1 89 ? -18.341 -1.767 22.173 1.00 89.06 89 ALA A O 1
ATOM 714 N N . LYS A 1 90 ? -17.954 -3.170 20.472 1.00 90.56 90 LYS A N 1
ATOM 715 C CA . LYS A 1 90 ? -18.927 -4.180 20.933 1.00 90.56 90 LYS A CA 1
ATOM 716 C C . LYS A 1 90 ? -18.531 -4.819 22.267 1.00 90.56 90 LYS A C 1
ATOM 718 O O . LYS A 1 90 ? -19.401 -5.141 23.069 1.00 90.56 90 LYS A O 1
ATOM 723 N N . GLN A 1 91 ? -17.238 -5.057 22.489 1.00 87.75 91 GLN A N 1
ATOM 724 C CA . GLN A 1 91 ? -16.738 -5.629 23.743 1.00 87.75 91 GLN A CA 1
ATOM 725 C C . GLN A 1 91 ? -16.879 -4.637 24.900 1.00 87.75 91 GLN A C 1
ATOM 727 O O . GLN A 1 91 ? -17.320 -5.031 25.977 1.00 87.75 91 GLN A O 1
ATOM 732 N N . GLU A 1 92 ? -16.598 -3.356 24.654 1.00 86.19 92 GLU A N 1
ATOM 733 C CA . GLU A 1 92 ? -16.808 -2.275 25.619 1.00 86.19 92 GLU A CA 1
ATOM 734 C C . GLU A 1 92 ? -18.290 -2.144 26.002 1.00 86.19 92 GLU A C 1
ATOM 736 O O . GLU A 1 92 ? -18.609 -2.083 27.189 1.00 86.19 92 GLU A O 1
ATOM 741 N N . GLU A 1 93 ? -19.206 -2.201 25.027 1.00 87.25 93 GLU A N 1
ATOM 742 C CA . GLU A 1 93 ? -20.658 -2.241 25.277 1.00 87.25 93 GLU A CA 1
ATOM 743 C C . GLU A 1 93 ? -21.084 -3.488 26.071 1.00 87.25 93 GLU A C 1
ATOM 745 O O . GLU A 1 93 ? -21.990 -3.420 26.903 1.00 87.25 93 GLU A O 1
ATOM 750 N N . ALA A 1 94 ? -20.410 -4.621 25.860 1.00 87.12 94 ALA A N 1
ATOM 751 C CA . ALA A 1 94 ? -20.616 -5.853 26.618 1.00 87.12 94 ALA A CA 1
ATOM 752 C C . ALA A 1 94 ? -19.926 -5.852 28.001 1.00 87.12 94 ALA A C 1
ATOM 754 O O . ALA A 1 94 ? -20.017 -6.845 28.725 1.00 87.12 94 ALA A O 1
ATOM 755 N N . GLY A 1 95 ? -19.237 -4.768 28.381 1.00 79.81 95 GLY A N 1
ATOM 756 C CA . GLY A 1 95 ? -18.524 -4.649 29.656 1.00 79.81 95 GLY A CA 1
ATOM 757 C C . GLY A 1 95 ? -17.250 -5.497 29.753 1.00 79.81 95 GLY A C 1
ATOM 758 O O . GLY A 1 95 ? -16.734 -5.707 30.851 1.00 79.81 95 GLY A O 1
ATOM 759 N N . VAL A 1 96 ? -16.734 -5.992 28.626 1.00 78.12 96 VAL A N 1
ATOM 760 C CA . VAL A 1 96 ? -15.476 -6.741 28.542 1.00 78.12 96 VAL A CA 1
ATOM 761 C C . VAL A 1 96 ? -14.373 -5.756 28.161 1.00 78.12 96 VAL A C 1
ATOM 763 O O . VAL A 1 96 ? -14.400 -5.202 27.069 1.00 78.12 96 VAL A O 1
ATOM 766 N N . SER A 1 97 ? -13.403 -5.523 29.051 1.00 70.31 97 SER A N 1
ATOM 767 C CA . SER A 1 97 ? -12.208 -4.723 28.739 1.00 70.31 97 SER A CA 1
ATOM 768 C C . SER A 1 97 ? -11.081 -5.638 28.242 1.00 70.31 97 SER A C 1
ATOM 770 O O . SER A 1 97 ? -10.505 -6.375 29.046 1.00 70.31 97 SER A O 1
ATOM 772 N N . PRO A 1 98 ? -10.731 -5.614 26.944 1.00 63.78 98 PRO A N 1
ATOM 773 C CA . PRO A 1 98 ? -9.689 -6.475 26.383 1.00 63.78 98 PRO A CA 1
ATOM 774 C C . PRO A 1 98 ? -8.259 -5.955 26.619 1.00 63.78 98 PRO A C 1
ATOM 776 O O . PRO A 1 98 ? -7.302 -6.614 26.229 1.00 63.78 98 PRO A O 1
ATOM 779 N N . LEU A 1 99 ? -8.090 -4.787 27.251 1.00 63.97 99 LEU A N 1
ATOM 780 C CA . LEU A 1 99 ? -6.792 -4.125 27.465 1.00 63.97 99 LEU A CA 1
ATOM 781 C C . LEU A 1 99 ? -6.182 -4.375 28.855 1.00 63.97 99 LEU A C 1
ATOM 783 O O . LEU A 1 99 ? -5.202 -3.731 29.221 1.00 63.97 99 LEU A O 1
ATOM 787 N N . ALA A 1 100 ? -6.742 -5.295 29.642 1.00 59.41 100 ALA A N 1
ATOM 788 C CA . ALA A 1 100 ? -6.301 -5.532 31.017 1.00 59.41 100 ALA A CA 1
ATOM 789 C C . ALA A 1 100 ? -4.938 -6.248 31.158 1.00 59.41 100 ALA A C 1
ATOM 791 O O . ALA A 1 100 ? -4.501 -6.436 32.288 1.00 59.41 100 ALA A O 1
ATOM 792 N N . ASP A 1 101 ? -4.251 -6.631 30.072 1.00 56.84 101 ASP A N 1
ATOM 793 C CA . ASP A 1 101 ? -3.093 -7.534 30.168 1.00 56.84 101 ASP A CA 1
ATOM 794 C C . ASP A 1 101 ? -1.935 -7.185 29.207 1.00 56.84 101 ASP A C 1
ATOM 796 O O . ASP A 1 101 ? -1.554 -7.975 28.351 1.00 56.84 101 ASP A O 1
ATOM 800 N N . THR A 1 102 ? -1.361 -5.977 29.305 1.00 57.75 102 THR A N 1
ATOM 801 C CA . THR A 1 102 ? -0.002 -5.705 28.764 1.00 57.75 102 THR A CA 1
ATOM 802 C C . THR A 1 102 ? 0.848 -4.783 29.648 1.00 57.75 102 THR A C 1
ATOM 804 O O . THR A 1 102 ? 1.809 -4.177 29.172 1.00 57.75 102 THR A O 1
ATOM 807 N N . THR A 1 103 ? 0.541 -4.655 30.940 1.00 54.00 103 THR A N 1
ATOM 808 C CA . THR A 1 103 ? 1.422 -3.971 31.904 1.00 54.00 103 THR A CA 1
ATOM 809 C C . THR A 1 103 ? 2.305 -4.972 32.654 1.00 54.00 103 THR A C 1
ATOM 811 O O . THR A 1 103 ? 2.242 -5.021 33.875 1.00 54.00 103 THR A O 1
ATOM 814 N N . ASP A 1 104 ? 3.114 -5.778 31.953 1.00 55.31 104 ASP A N 1
ATOM 815 C CA . ASP A 1 104 ? 4.233 -6.508 32.594 1.00 55.31 104 ASP A CA 1
ATOM 816 C C . ASP A 1 104 ? 5.391 -6.918 31.655 1.00 55.31 104 ASP A C 1
ATOM 818 O O . ASP A 1 104 ? 6.066 -7.918 31.871 1.00 55.31 104 ASP A O 1
ATOM 822 N N . GLN A 1 105 ? 5.692 -6.167 30.592 1.00 54.03 105 GLN A N 1
ATOM 823 C CA . GLN A 1 105 ? 6.953 -6.393 29.863 1.00 54.03 105 GLN A CA 1
ATOM 824 C C . GLN A 1 105 ? 7.745 -5.100 29.738 1.00 54.03 105 GLN A C 1
ATOM 826 O O . GLN A 1 105 ? 7.661 -4.377 28.751 1.00 54.03 105 GLN A O 1
ATOM 831 N N . GLY A 1 106 ? 8.515 -4.808 30.790 1.00 48.91 106 GLY A N 1
ATOM 832 C CA . GLY A 1 106 ? 9.467 -3.701 30.770 1.00 48.91 106 GLY A CA 1
ATOM 833 C C . GLY A 1 106 ? 10.120 -3.319 32.097 1.00 48.91 106 GLY A C 1
ATOM 834 O O . GLY A 1 106 ? 10.587 -2.191 32.214 1.00 48.91 106 GLY A O 1
ATOM 835 N N . LYS A 1 107 ? 10.172 -4.200 33.106 1.00 51.72 107 LYS A N 1
ATOM 836 C CA . LYS A 1 107 ? 11.065 -4.020 34.262 1.00 51.72 107 LYS A CA 1
ATOM 837 C C . LYS A 1 107 ? 12.282 -4.920 34.071 1.00 51.72 107 LYS A C 1
ATOM 839 O O . LYS A 1 107 ? 12.242 -6.106 34.369 1.00 51.72 107 LYS A O 1
ATOM 844 N N . GLY A 1 108 ? 13.352 -4.353 33.526 1.00 38.94 108 GLY A N 1
ATOM 845 C CA . GLY A 1 108 ? 14.584 -5.089 33.270 1.00 38.94 108 GLY A CA 1
ATOM 846 C C . GLY A 1 108 ? 15.687 -4.192 32.737 1.00 38.94 108 GLY A C 1
ATOM 847 O O . GLY A 1 108 ? 16.084 -4.318 31.588 1.00 38.94 108 GLY A O 1
ATOM 848 N N . THR A 1 109 ? 16.174 -3.278 33.571 1.00 48.91 109 THR A N 1
ATOM 849 C CA . THR A 1 109 ? 17.543 -2.771 33.447 1.00 48.91 109 THR A CA 1
ATOM 850 C C . THR A 1 109 ? 18.490 -3.901 33.855 1.00 48.91 109 THR A C 1
ATOM 852 O O . THR A 1 109 ? 18.292 -4.480 34.928 1.00 48.91 109 THR A O 1
ATOM 855 N N . PRO A 1 110 ? 19.533 -4.192 33.067 1.00 51.94 110 PRO A N 1
ATOM 856 C CA . PRO A 1 110 ? 20.799 -4.535 33.698 1.00 51.94 110 PRO A CA 1
ATOM 857 C C . PRO A 1 110 ? 21.982 -3.766 33.091 1.00 51.94 110 PRO A C 1
ATOM 859 O O . PRO A 1 110 ? 22.159 -3.748 31.877 1.00 51.94 110 PRO A O 1
ATOM 862 N N . SER A 1 111 ? 22.773 -3.218 34.023 1.00 42.62 111 SER A N 1
ATOM 863 C CA . SER A 1 111 ? 24.176 -2.768 33.964 1.00 42.62 111 SER A CA 1
ATOM 864 C C . SER A 1 111 ? 24.584 -1.668 32.991 1.00 42.62 111 SER A C 1
ATOM 866 O O . SER A 1 111 ? 24.750 -1.937 31.786 1.00 42.62 111 SER A O 1
#